Protein AF-A0A976JRU7-F1 (afdb_monomer_lite)

Secondary structure (DSSP, 8-state):
---------SEEEHHHHHHHHHHHH-TTS-HHHHHHHHHHHHHHHHHTTSS--EEETTEEEEEHHHHHHHHHHSTT-GGGGGSTT---------------TT----------SSHHHHHHHHHHHHHHHHHHHHHHHHHHHHHHHHHHHHHHHHHHHHHHHHHHHHHHT-PPP-

Radius of gyration: 30.86 Å; chains: 1; bounding box: 82×33×87 Å

pLDDT: mean 80.63, std 17.36, range [34.5, 95.69]

Structure (mmCIF, N/CA/C/O backbone):
data_AF-A0A976JRU7-F1
#
_entry.id   AF-A0A976JRU7-F1
#
loop_
_atom_site.group_PDB
_atom_site.id
_atom_site.type_symbol
_atom_site.label_atom_id
_atom_site.label_alt_id
_atom_site.label_comp_id
_atom_site.label_asym_id
_atom_site.label_entity_id
_atom_site.label_seq_id
_atom_site.pdbx_PDB_ins_code
_atom_site.Cartn_x
_atom_site.Cartn_y
_atom_site.Cartn_z
_atom_site.occupancy
_atom_site.B_iso_or_equiv
_atom_site.auth_seq_id
_atom_site.auth_comp_id
_atom_site.auth_asym_id
_atom_site.auth_atom_id
_atom_site.pdbx_PDB_model_num
ATOM 1 N N . MET A 1 1 ? -4.860 -18.442 12.731 1.00 57.19 1 MET A N 1
ATOM 2 C CA . MET A 1 1 ? -5.374 -17.667 13.875 1.00 57.19 1 MET A CA 1
ATOM 3 C C . MET A 1 1 ? -6.624 -16.993 13.378 1.00 57.19 1 MET A C 1
ATOM 5 O O . MET A 1 1 ? -6.500 -16.093 12.558 1.00 57.19 1 MET A O 1
ATOM 9 N N . ASP A 1 2 ? -7.783 -17.457 13.828 1.00 67.62 2 ASP A N 1
ATOM 10 C CA . ASP A 1 2 ? -9.047 -16.792 13.528 1.00 67.62 2 ASP A CA 1
ATOM 11 C C . ASP A 1 2 ? -9.174 -15.635 14.515 1.00 67.62 2 ASP A C 1
ATOM 13 O O . ASP A 1 2 ? -9.444 -15.820 15.701 1.00 67.62 2 ASP A O 1
ATOM 17 N N . MET A 1 3 ? -8.808 -14.448 14.047 1.00 82.94 3 MET A N 1
ATOM 18 C CA . MET A 1 3 ? -8.993 -13.203 14.773 1.00 82.94 3 MET A CA 1
ATOM 19 C C . MET A 1 3 ? -10.048 -12.414 14.012 1.00 82.94 3 MET A C 1
ATOM 21 O O . MET A 1 3 ? -9.894 -12.200 12.813 1.00 82.94 3 MET A O 1
ATOM 25 N N . ASP A 1 4 ? -11.090 -11.981 14.709 1.00 87.38 4 ASP A N 1
ATOM 26 C CA . ASP A 1 4 ? -12.129 -11.142 14.122 1.00 87.38 4 ASP A CA 1
ATOM 27 C C . ASP A 1 4 ? -11.814 -9.667 14.348 1.00 87.38 4 ASP A C 1
ATOM 29 O O . ASP A 1 4 ? -11.251 -9.275 15.377 1.00 87.38 4 ASP A O 1
ATOM 33 N N . TYR A 1 5 ? -12.186 -8.840 13.374 1.00 91.00 5 TYR A N 1
ATOM 34 C CA . TYR A 1 5 ? -12.098 -7.392 13.477 1.00 91.00 5 TYR A CA 1
ATOM 35 C C . TYR A 1 5 ? -13.126 -6.852 14.492 1.00 91.00 5 TYR A C 1
ATOM 37 O O . TYR A 1 5 ? -14.327 -6.947 14.245 1.00 91.00 5 TYR A O 1
ATOM 45 N N . PRO A 1 6 ? -12.700 -6.269 15.632 1.00 91.94 6 PRO A N 1
ATOM 46 C CA . PRO A 1 6 ? -13.607 -5.983 16.745 1.00 91.94 6 PRO A CA 1
ATOM 47 C C . PRO A 1 6 ? -14.217 -4.576 16.699 1.00 91.94 6 PRO A C 1
ATOM 49 O O . PRO A 1 6 ? -14.923 -4.191 17.630 1.00 91.94 6 PRO A O 1
ATOM 52 N N . PHE A 1 7 ? -13.899 -3.767 15.686 1.00 92.00 7 PHE A N 1
ATOM 53 C CA . PHE A 1 7 ? -14.292 -2.361 15.653 1.00 92.00 7 PHE A CA 1
ATOM 54 C C . PHE A 1 7 ? -15.469 -2.140 14.705 1.00 92.00 7 PHE A C 1
ATOM 56 O O . PHE A 1 7 ? -15.464 -2.602 13.571 1.00 92.00 7 PHE A O 1
ATOM 63 N N . THR A 1 8 ? -16.465 -1.386 15.157 1.00 89.00 8 THR A N 1
ATOM 64 C CA . THR A 1 8 ? -17.613 -0.971 14.333 1.00 89.00 8 THR A CA 1
ATOM 65 C C . THR A 1 8 ? -17.489 0.469 13.843 1.00 89.00 8 THR A C 1
ATOM 67 O O . THR A 1 8 ? -18.095 0.840 12.842 1.00 89.00 8 THR A O 1
ATOM 70 N N . ASP A 1 9 ? -16.702 1.286 14.546 1.00 89.06 9 ASP A N 1
ATOM 71 C CA . ASP A 1 9 ? -16.520 2.701 14.244 1.00 89.06 9 ASP A CA 1
ATOM 72 C C . ASP A 1 9 ? -15.538 2.917 13.086 1.00 89.06 9 ASP A C 1
ATOM 74 O O . ASP A 1 9 ? -14.471 2.305 13.013 1.00 89.06 9 ASP A O 1
ATOM 78 N N . GLU A 1 10 ? -15.836 3.903 12.239 1.00 90.50 10 GLU A N 1
ATOM 79 C CA . GLU A 1 10 ? -14.896 4.376 11.217 1.00 90.50 10 GLU A CA 1
ATOM 80 C C . GLU A 1 10 ? -13.645 5.018 11.842 1.00 90.50 10 GLU A C 1
ATOM 82 O O . GLU A 1 10 ? -12.545 4.925 11.308 1.00 90.50 10 GLU A O 1
ATOM 87 N N . ASN A 1 11 ? -13.796 5.675 12.993 1.00 92.69 11 ASN A N 1
ATOM 88 C CA . ASN A 1 11 ? -12.704 6.361 13.673 1.00 92.69 11 ASN A CA 1
ATOM 89 C C . ASN A 1 11 ? -12.432 5.682 15.010 1.00 92.69 11 ASN A C 1
ATOM 91 O O . ASN A 1 11 ? -13.170 5.887 15.972 1.00 92.69 11 ASN A O 1
ATOM 95 N N . ILE A 1 12 ? -11.356 4.908 15.073 1.00 94.12 12 ILE A N 1
ATOM 96 C CA . ILE A 1 12 ? -11.000 4.094 16.239 1.00 94.12 12 ILE A CA 1
ATOM 97 C C . ILE A 1 12 ? -9.915 4.771 17.070 1.00 94.12 12 ILE A C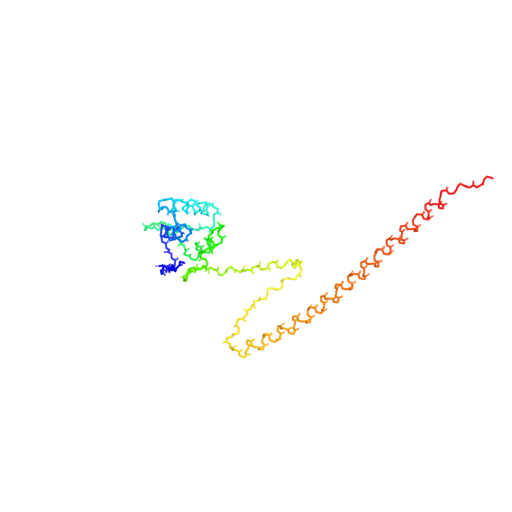 1
ATOM 99 O O . ILE A 1 12 ? -9.153 5.601 16.566 1.00 94.12 12 ILE A O 1
ATOM 103 N N . LEU A 1 13 ? -9.837 4.427 18.357 1.00 94.56 13 LEU A N 1
ATOM 104 C CA . LEU A 1 13 ? -8.743 4.887 19.206 1.00 94.56 13 LEU A CA 1
ATOM 105 C C . LEU A 1 13 ? -7.421 4.312 18.696 1.00 94.56 13 LEU A C 1
ATOM 107 O O . LEU A 1 13 ? -7.299 3.119 18.413 1.00 94.56 13 LEU A O 1
ATOM 111 N N . LEU A 1 14 ? -6.406 5.169 18.615 1.00 93.56 14 LEU A N 1
ATOM 112 C CA . LEU A 1 14 ? -5.080 4.778 18.156 1.00 93.56 14 LEU A CA 1
ATOM 113 C C . LEU A 1 14 ? -4.467 3.698 19.063 1.00 93.56 14 LEU A C 1
ATOM 115 O O . LEU A 1 14 ? -3.788 2.793 18.580 1.00 93.56 14 LEU A O 1
ATOM 119 N N . SER A 1 15 ? -4.729 3.760 20.371 1.00 93.75 15 SER A N 1
ATOM 120 C CA . SER A 1 15 ? -4.320 2.731 21.335 1.00 93.75 15 SER A CA 1
ATOM 121 C C . SER A 1 15 ? -4.857 1.350 20.974 1.00 93.75 15 SER A C 1
ATOM 123 O O . SER A 1 15 ? -4.125 0.361 21.062 1.00 93.75 15 SER A O 1
ATOM 125 N N . ASP A 1 16 ? -6.111 1.289 20.541 1.00 95.12 16 ASP A N 1
ATOM 126 C CA . ASP A 1 16 ? -6.819 0.039 20.291 1.00 95.12 16 ASP A CA 1
ATOM 127 C C . ASP A 1 16 ? -6.380 -0.545 18.955 1.00 95.12 16 ASP A C 1
ATOM 129 O O . ASP A 1 16 ? -6.076 -1.734 18.871 1.00 95.12 16 ASP A O 1
ATOM 133 N N . ALA A 1 17 ? -6.224 0.317 17.946 1.00 94.94 17 ALA A N 1
ATOM 134 C CA . ALA A 1 17 ? -5.638 -0.031 16.659 1.00 94.94 17 ALA A CA 1
ATOM 135 C C . ALA A 1 17 ? -4.230 -0.631 16.829 1.00 94.94 17 ALA A C 1
ATOM 137 O O . ALA A 1 17 ? -3.937 -1.702 16.300 1.00 94.94 17 ALA A O 1
ATOM 138 N N . ILE A 1 18 ? -3.368 0.010 17.631 1.00 95.69 18 ILE A N 1
ATOM 139 C CA . ILE A 1 18 ? -2.016 -0.488 17.933 1.00 95.69 18 ILE A CA 1
ATOM 140 C C . ILE A 1 18 ? -2.084 -1.840 18.646 1.00 95.69 18 ILE A C 1
ATOM 142 O O . ILE A 1 18 ? -1.354 -2.759 18.280 1.00 95.69 18 ILE A O 1
ATOM 146 N N . SER A 1 19 ? -2.941 -1.970 19.659 1.00 95.19 19 SER A N 1
ATOM 147 C CA . SER A 1 19 ? -3.046 -3.190 20.469 1.00 95.19 19 SER A CA 1
ATOM 148 C C . SER A 1 19 ? -3.582 -4.369 19.657 1.00 95.19 19 SER A C 1
ATOM 150 O O . SER A 1 19 ? -3.110 -5.498 19.796 1.00 95.19 19 SER A O 1
ATOM 152 N N . PHE A 1 20 ? -4.547 -4.117 18.774 1.00 95.56 20 PHE A N 1
ATOM 153 C CA . PHE A 1 20 ? -5.062 -5.104 17.835 1.00 95.56 20 PHE A CA 1
ATOM 154 C C . PHE A 1 20 ? -3.982 -5.543 16.837 1.00 95.56 20 PHE A C 1
ATOM 156 O O . PHE A 1 20 ? -3.662 -6.730 16.772 1.00 95.56 20 PHE A O 1
ATOM 163 N N . THR A 1 21 ? -3.332 -4.597 16.153 1.00 95.38 21 THR A N 1
ATOM 164 C CA . THR A 1 21 ? -2.248 -4.901 15.204 1.00 95.38 21 THR A CA 1
ATOM 165 C C . THR A 1 21 ? -1.087 -5.634 15.875 1.00 95.38 21 THR A C 1
ATOM 167 O O . THR A 1 21 ? -0.516 -6.554 15.298 1.00 95.38 21 THR A O 1
ATOM 170 N N . ALA A 1 22 ? -0.747 -5.282 17.116 1.00 95.56 22 ALA A N 1
ATOM 171 C CA . ALA A 1 22 ? 0.312 -5.948 17.863 1.00 95.56 22 ALA A CA 1
ATOM 172 C C . ALA A 1 22 ? -0.007 -7.421 18.145 1.00 95.56 22 ALA A C 1
ATOM 174 O O . ALA A 1 22 ? 0.876 -8.262 17.985 1.00 95.56 22 ALA A O 1
ATOM 175 N N . ARG A 1 23 ? -1.255 -7.738 18.517 1.00 94.25 23 ARG A N 1
ATOM 176 C CA . ARG A 1 23 ? -1.713 -9.123 18.721 1.00 94.25 23 ARG A CA 1
ATOM 177 C C . ARG A 1 23 ? -1.708 -9.929 17.424 1.00 94.25 23 ARG A C 1
ATOM 179 O O . ARG A 1 23 ? -1.314 -11.088 17.446 1.00 94.25 23 ARG A O 1
ATOM 186 N N . ALA A 1 24 ? -2.116 -9.310 16.319 1.00 93.81 24 ALA A N 1
ATOM 187 C CA . ALA A 1 24 ? -2.166 -9.954 15.009 1.00 93.81 24 ALA A CA 1
ATOM 188 C C . ALA A 1 24 ? -0.773 -10.250 14.425 1.00 93.81 24 ALA A C 1
ATOM 190 O O . ALA A 1 24 ? -0.541 -11.315 13.860 1.00 93.81 24 ALA A O 1
ATOM 191 N N . VAL A 1 25 ? 0.158 -9.299 14.537 1.00 94.44 25 VAL A N 1
ATOM 192 C CA . VAL A 1 25 ? 1.473 -9.383 13.880 1.00 94.44 25 VAL A CA 1
ATOM 193 C C . VAL A 1 25 ? 2.517 -10.085 14.752 1.00 94.44 25 VAL A C 1
ATOM 195 O O . VAL A 1 25 ? 3.396 -10.767 14.228 1.00 94.44 25 VAL A O 1
ATOM 198 N N . TYR A 1 26 ? 2.448 -9.920 16.074 1.00 94.31 26 TYR A N 1
ATOM 199 C CA . TYR A 1 26 ? 3.424 -10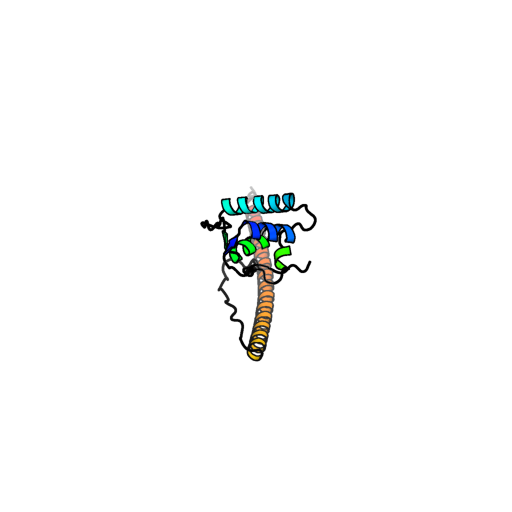.466 17.021 1.00 94.31 26 TYR A CA 1
ATOM 200 C C . TYR A 1 26 ? 2.723 -11.270 18.132 1.00 94.31 26 TYR A C 1
ATOM 202 O O . TYR A 1 26 ? 2.771 -10.870 19.301 1.00 94.31 26 TYR A O 1
ATOM 210 N N . PRO A 1 27 ? 2.056 -12.390 17.794 1.00 92.81 27 PRO A N 1
ATOM 211 C CA . PRO A 1 27 ? 1.294 -13.173 18.767 1.00 92.81 27 PRO A CA 1
ATOM 212 C C . PRO A 1 27 ? 2.162 -13.748 19.896 1.00 92.81 27 PRO A C 1
ATOM 214 O O . PRO A 1 27 ? 1.729 -13.758 21.044 1.00 92.81 27 PRO A O 1
ATOM 217 N N . GLU A 1 28 ? 3.399 -14.141 19.582 1.00 92.81 28 GLU A N 1
ATOM 218 C CA . GLU A 1 28 ? 4.341 -14.783 20.515 1.00 92.81 28 GLU A CA 1
ATOM 219 C C . GLU A 1 28 ? 5.096 -13.793 21.426 1.00 92.81 28 GLU A C 1
ATOM 221 O O . GLU A 1 28 ? 5.781 -14.189 22.370 1.00 92.81 28 GLU A O 1
ATOM 226 N N . GLU A 1 29 ? 5.029 -12.485 21.150 1.00 91.25 29 GLU A N 1
ATOM 227 C CA . GLU A 1 29 ? 5.742 -11.474 21.937 1.00 91.25 29 GLU A CA 1
ATOM 228 C C . GLU A 1 29 ? 4.920 -11.000 23.148 1.00 91.25 29 GLU A C 1
ATOM 230 O O . GLU A 1 29 ? 3.701 -10.841 23.082 1.00 91.25 29 GLU A O 1
ATOM 235 N N . LYS A 1 30 ? 5.613 -10.662 24.247 1.00 89.62 30 LYS A N 1
ATOM 236 C CA . LYS A 1 30 ? 4.995 -10.029 25.425 1.00 89.62 30 LYS A CA 1
ATOM 237 C C . LYS A 1 30 ? 4.308 -8.713 25.051 1.00 89.62 30 LYS A C 1
ATOM 239 O O . LYS A 1 30 ? 4.890 -7.884 24.348 1.00 89.62 30 LYS A O 1
ATOM 244 N N . ASP A 1 31 ? 3.136 -8.474 25.636 1.00 86.31 31 ASP A N 1
ATOM 245 C CA . ASP A 1 31 ? 2.241 -7.340 25.367 1.00 86.31 31 ASP A CA 1
ATOM 246 C C . ASP A 1 31 ? 2.927 -5.977 25.293 1.00 86.31 31 ASP A C 1
ATOM 248 O O . ASP A 1 31 ? 2.736 -5.232 24.327 1.00 86.31 31 ASP A O 1
ATOM 252 N N . ALA A 1 32 ? 3.773 -5.657 26.272 1.00 88.75 32 ALA A N 1
ATOM 253 C CA . ALA A 1 32 ? 4.483 -4.383 26.304 1.00 88.75 32 ALA A CA 1
ATOM 254 C C . ALA A 1 32 ? 5.456 -4.221 25.119 1.00 88.75 32 ALA A C 1
ATOM 256 O O . ALA A 1 32 ? 5.529 -3.147 24.518 1.00 88.75 32 ALA A O 1
ATOM 257 N N . SER A 1 33 ? 6.173 -5.287 24.750 1.00 90.56 33 SER A N 1
ATOM 258 C CA . SER A 1 33 ? 7.165 -5.273 23.669 1.00 90.56 33 SER A CA 1
ATOM 259 C C . SER A 1 33 ? 6.507 -5.141 22.298 1.00 90.56 33 SER A C 1
ATOM 261 O O . SER A 1 33 ? 6.880 -4.247 21.529 1.00 90.56 33 SER A O 1
ATOM 263 N N . ARG A 1 34 ? 5.476 -5.955 22.021 1.00 92.56 34 ARG A N 1
ATOM 264 C CA . ARG A 1 34 ? 4.745 -5.907 20.744 1.00 92.56 34 ARG A CA 1
ATOM 265 C C . ARG A 1 34 ? 4.080 -4.553 20.521 1.00 92.56 34 ARG A C 1
ATOM 267 O O . ARG A 1 34 ? 4.229 -3.948 19.459 1.00 92.56 34 ARG A O 1
ATOM 274 N N . THR A 1 35 ? 3.433 -4.020 21.557 1.00 94.25 35 THR A N 1
ATOM 275 C CA . THR A 1 35 ? 2.746 -2.722 21.500 1.00 94.25 35 THR A CA 1
ATOM 276 C C . THR A 1 35 ? 3.744 -1.593 21.260 1.00 94.25 35 THR A C 1
ATOM 278 O O . THR A 1 35 ? 3.499 -0.723 20.426 1.00 94.25 35 THR A O 1
ATOM 281 N N . LYS A 1 36 ? 4.908 -1.623 21.927 1.00 94.56 36 LYS A N 1
ATOM 282 C CA . LYS A 1 36 ? 5.970 -0.625 21.733 1.00 94.56 36 LYS A CA 1
ATOM 283 C C . LYS A 1 36 ? 6.514 -0.635 20.302 1.00 94.56 36 LYS A C 1
ATOM 285 O O . LYS A 1 36 ? 6.717 0.432 19.728 1.00 94.56 36 LYS A O 1
ATOM 290 N N . ARG A 1 37 ? 6.719 -1.815 19.706 1.00 93.31 37 ARG A N 1
ATOM 291 C CA . ARG A 1 37 ? 7.214 -1.944 18.325 1.00 93.31 37 ARG A CA 1
ATOM 292 C C . ARG A 1 37 ? 6.210 -1.418 17.302 1.00 93.31 37 ARG A C 1
ATOM 294 O O . ARG A 1 37 ? 6.596 -0.670 16.404 1.00 93.31 37 ARG A O 1
ATOM 301 N N . VAL A 1 38 ? 4.938 -1.789 17.444 1.00 95.50 38 VAL A N 1
ATOM 302 C CA . VAL A 1 38 ? 3.867 -1.277 16.577 1.00 95.50 38 VAL A CA 1
ATOM 303 C C . VAL A 1 38 ? 3.745 0.235 16.736 1.00 95.50 38 VAL A C 1
ATOM 305 O O . VAL A 1 38 ? 3.769 0.942 15.733 1.00 95.50 38 VAL A O 1
ATOM 308 N N . ARG A 1 39 ? 3.727 0.745 17.975 1.00 95.38 39 ARG A N 1
ATOM 309 C CA . ARG A 1 39 ? 3.672 2.186 18.255 1.00 95.38 39 ARG A CA 1
ATOM 310 C C . ARG A 1 39 ? 4.808 2.949 17.577 1.00 95.38 39 ARG A C 1
ATOM 312 O O . ARG A 1 39 ? 4.527 3.908 16.877 1.00 95.38 39 ARG A O 1
ATOM 319 N N . ALA A 1 40 ? 6.052 2.482 17.687 1.00 94.38 40 ALA A N 1
ATOM 320 C CA . ALA A 1 40 ? 7.196 3.138 17.050 1.00 94.38 40 ALA A CA 1
ATOM 321 C C . ALA A 1 40 ? 7.057 3.232 15.518 1.00 94.38 40 ALA A C 1
ATOM 323 O O . ALA A 1 40 ? 7.383 4.260 14.925 1.00 94.38 40 ALA A O 1
ATOM 324 N N . ARG A 1 41 ? 6.539 2.183 14.862 1.00 95.19 41 ARG A N 1
ATOM 325 C CA . ARG A 1 41 ? 6.275 2.213 13.412 1.00 95.19 41 ARG A CA 1
ATOM 326 C C . ARG A 1 41 ? 5.131 3.150 13.049 1.00 95.19 41 ARG A C 1
ATOM 328 O O . ARG A 1 41 ? 5.215 3.839 12.038 1.00 95.19 41 ARG A O 1
ATOM 335 N N . VAL A 1 42 ? 4.083 3.182 13.865 1.00 94.19 42 VAL A N 1
ATOM 336 C CA . VAL A 1 42 ? 2.952 4.090 13.665 1.00 94.19 42 VAL A CA 1
ATOM 337 C C . VAL A 1 42 ? 3.382 5.543 13.857 1.00 94.19 42 VAL A C 1
ATOM 339 O O . VAL A 1 42 ? 3.052 6.380 13.026 1.00 94.19 42 VAL A O 1
ATOM 342 N N . ASP A 1 43 ? 4.172 5.846 14.887 1.00 92.69 43 ASP A N 1
ATOM 343 C CA . ASP A 1 43 ? 4.740 7.179 15.106 1.00 92.69 43 ASP A CA 1
ATOM 344 C C . ASP A 1 43 ? 5.580 7.620 13.901 1.00 92.69 43 ASP A C 1
ATOM 346 O O . ASP A 1 43 ? 5.404 8.731 13.404 1.00 92.69 43 ASP A O 1
ATOM 350 N N . TYR A 1 44 ? 6.422 6.728 13.369 1.00 93.00 44 TYR A N 1
ATOM 351 C CA . TYR A 1 44 ? 7.186 6.992 12.150 1.00 93.00 44 TYR A CA 1
ATOM 352 C C . TYR A 1 44 ? 6.284 7.238 10.929 1.00 93.00 44 TYR A C 1
ATOM 354 O O . TYR A 1 44 ? 6.507 8.166 10.160 1.00 93.00 44 TYR A O 1
ATOM 362 N N . ALA A 1 45 ? 5.224 6.456 10.741 1.00 90.75 45 ALA A N 1
ATOM 363 C CA . ALA A 1 45 ? 4.302 6.672 9.629 1.00 90.75 45 ALA A CA 1
ATOM 364 C C . ALA A 1 45 ? 3.499 7.973 9.750 1.00 90.75 45 ALA A C 1
ATOM 366 O O . ALA A 1 45 ? 3.202 8.603 8.736 1.00 90.75 45 ALA A O 1
ATOM 367 N N . VAL A 1 46 ? 3.193 8.402 10.975 1.00 89.62 46 VAL A N 1
ATOM 368 C CA . VAL A 1 46 ? 2.563 9.698 11.245 1.00 89.62 46 VAL A CA 1
ATOM 369 C C . VAL A 1 46 ? 3.510 10.841 10.883 1.00 89.62 46 VAL A C 1
ATOM 371 O O . VAL A 1 46 ? 3.078 11.790 10.234 1.00 89.62 46 VAL A O 1
ATOM 374 N N . THR A 1 47 ? 4.799 10.760 11.235 1.00 89.56 47 THR A N 1
ATOM 375 C CA . THR A 1 47 ? 5.767 11.811 10.865 1.00 89.56 47 THR A CA 1
ATOM 376 C C . THR A 1 47 ? 6.020 11.881 9.360 1.00 89.56 47 THR A C 1
ATOM 378 O O . THR A 1 47 ? 6.280 12.962 8.844 1.00 89.56 47 THR A O 1
ATOM 381 N N . GLN A 1 48 ? 5.894 10.760 8.645 1.00 87.88 48 GLN A N 1
ATOM 382 C CA . GLN A 1 48 ? 5.961 10.707 7.178 1.00 87.88 48 GLN A CA 1
ATOM 383 C C . GLN A 1 48 ? 4.660 11.149 6.479 1.00 87.88 48 GLN A C 1
ATOM 385 O O . GLN A 1 48 ? 4.625 11.211 5.254 1.00 87.88 48 GLN A O 1
ATOM 390 N N . GLY A 1 49 ? 3.584 11.433 7.221 1.00 86.94 49 GLY A N 1
ATOM 391 C CA . GLY A 1 49 ? 2.295 11.837 6.650 1.00 86.94 49 GLY A CA 1
ATOM 392 C C . GLY A 1 49 ? 1.461 10.696 6.052 1.00 86.94 49 GLY A C 1
ATOM 393 O O . GLY A 1 49 ? 0.452 10.964 5.408 1.00 86.94 49 GLY A O 1
ATOM 394 N N . ASN A 1 50 ? 1.836 9.433 6.285 1.00 85.25 50 ASN A N 1
ATOM 395 C CA . ASN A 1 50 ? 1.102 8.262 5.785 1.00 85.25 50 ASN A CA 1
ATOM 396 C C . ASN A 1 50 ? -0.164 7.955 6.597 1.00 85.25 50 ASN A C 1
ATOM 398 O O . ASN A 1 50 ? -1.082 7.317 6.093 1.00 85.25 50 ASN A O 1
ATOM 402 N N . ILE A 1 51 ? -0.200 8.375 7.864 1.00 88.56 51 ILE A N 1
ATOM 403 C CA . ILE A 1 51 ? -1.350 8.202 8.755 1.00 88.56 51 ILE A CA 1
ATOM 404 C C . ILE A 1 51 ? -1.694 9.554 9.351 1.00 88.56 51 ILE A C 1
ATOM 406 O O . ILE A 1 51 ? -0.851 10.207 9.975 1.00 88.56 51 ILE A O 1
ATOM 410 N N . ARG A 1 52 ? -2.958 9.949 9.230 1.00 87.19 52 ARG A N 1
ATOM 411 C CA . ARG A 1 52 ? -3.460 11.166 9.852 1.00 87.19 52 ARG A CA 1
ATOM 412 C C . ARG A 1 52 ? -4.004 10.869 11.247 1.00 87.19 52 ARG A C 1
ATOM 414 O O . ARG A 1 52 ? -4.913 10.060 11.414 1.00 87.19 52 ARG A O 1
ATOM 421 N N . ARG A 1 53 ? -3.482 11.572 12.256 1.00 86.94 53 ARG A N 1
ATOM 422 C CA . ARG A 1 53 ? -4.090 11.582 13.594 1.00 86.94 53 ARG A CA 1
ATOM 423 C C . ARG A 1 53 ? -5.271 12.536 13.628 1.00 86.94 53 ARG A C 1
ATOM 425 O O . ARG A 1 53 ? -5.161 13.696 13.233 1.00 86.94 53 ARG A O 1
ATOM 432 N N . LEU A 1 54 ? -6.381 12.047 14.156 1.00 80.75 54 LEU A N 1
ATOM 433 C CA . LEU A 1 54 ? -7.570 12.818 14.471 1.00 80.75 54 LEU A CA 1
ATOM 434 C C . LEU A 1 54 ? -7.555 13.076 15.977 1.00 80.75 54 LEU A C 1
ATOM 436 O O . LEU A 1 54 ? -7.935 12.213 16.767 1.00 80.75 54 LEU A O 1
ATOM 440 N N . ARG A 1 55 ? -7.075 14.255 16.385 1.00 79.38 55 ARG A N 1
ATOM 441 C CA . ARG A 1 55 ? -7.148 14.672 17.790 1.00 79.38 55 ARG A CA 1
ATOM 442 C C . ARG A 1 55 ? -8.598 14.981 18.147 1.00 79.38 55 ARG A C 1
ATOM 444 O O . ARG A 1 55 ? -9.217 15.829 17.509 1.00 79.38 55 ARG A O 1
ATOM 451 N N . ARG A 1 56 ? -9.123 14.290 19.157 1.00 72.81 56 ARG A N 1
ATOM 452 C CA . ARG A 1 56 ? -10.412 14.585 19.791 1.00 72.81 56 ARG A CA 1
ATOM 453 C C . ARG A 1 56 ? -10.235 14.651 21.302 1.00 72.81 56 ARG A C 1
ATOM 455 O O . ARG A 1 56 ? -9.249 14.147 21.834 1.00 72.81 56 ARG A O 1
ATOM 462 N N . ASP A 1 57 ? -11.230 15.209 21.981 1.00 69.25 57 ASP A N 1
ATOM 463 C CA . ASP A 1 57 ? -11.241 15.364 23.442 1.00 69.25 57 ASP A CA 1
ATOM 464 C C . ASP A 1 57 ? -11.093 14.021 24.183 1.00 69.25 57 ASP A C 1
ATOM 466 O O . ASP A 1 57 ? -10.551 13.963 25.280 1.00 69.25 57 ASP A O 1
ATOM 470 N N . SER A 1 58 ? -11.507 12.919 23.549 1.00 71.25 58 SER A N 1
ATOM 471 C CA . SER A 1 58 ? -11.418 11.549 24.067 1.00 71.25 58 SER A CA 1
ATOM 472 C C . SER A 1 58 ? -10.105 10.815 23.735 1.00 71.25 58 SER A C 1
ATOM 474 O O . SER A 1 58 ? -10.010 9.614 23.980 1.00 71.25 58 SER A O 1
ATOM 476 N N . GLY A 1 59 ? -9.118 11.485 23.127 1.00 82.38 59 GLY A N 1
ATOM 477 C CA . GLY A 1 59 ? -7.816 10.912 22.75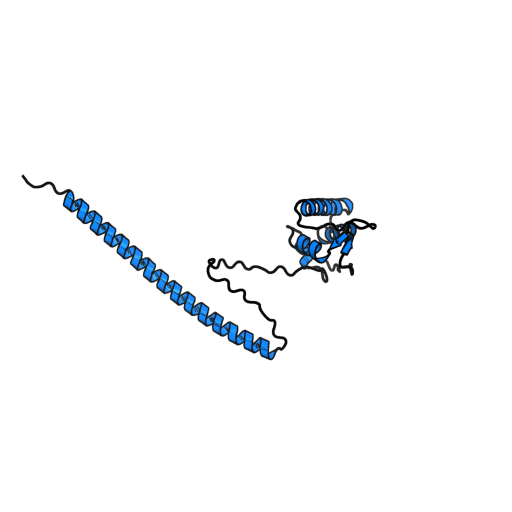9 1.00 82.38 59 GLY A CA 1
ATOM 478 C C . GLY A 1 59 ? -7.518 10.883 21.253 1.00 82.38 59 GLY A C 1
ATOM 479 O O . GLY A 1 59 ? -8.340 11.263 20.415 1.00 82.38 59 GLY A O 1
ATOM 480 N N . ASP A 1 60 ? -6.306 10.427 20.912 1.00 89.25 60 ASP A N 1
ATOM 481 C CA . ASP A 1 60 ? -5.848 10.277 19.525 1.00 89.25 60 ASP A CA 1
ATOM 482 C C . ASP A 1 60 ? -6.655 9.171 18.822 1.00 89.25 60 ASP A C 1
ATOM 484 O O . ASP A 1 60 ? -6.581 7.993 19.187 1.00 89.25 60 ASP A O 1
ATOM 488 N N . ARG A 1 61 ? -7.409 9.548 17.786 1.00 93.44 61 ARG A N 1
ATOM 489 C CA . ARG A 1 61 ? -8.130 8.627 16.900 1.00 93.44 61 ARG A CA 1
ATOM 490 C C . ARG A 1 61 ? -7.475 8.549 15.525 1.00 93.44 61 ARG A C 1
ATOM 492 O O . ARG A 1 61 ? -6.741 9.449 15.115 1.00 93.44 61 ARG A O 1
ATOM 499 N N . VAL A 1 62 ? -7.759 7.473 14.804 1.00 93.06 62 VAL A N 1
ATOM 500 C CA . VAL A 1 62 ? -7.361 7.275 13.405 1.00 93.06 62 VAL A CA 1
ATOM 501 C C . VAL A 1 62 ? -8.539 6.736 12.608 1.00 93.06 62 VAL A C 1
ATOM 503 O O . VAL A 1 62 ? -9.362 5.993 13.147 1.00 93.06 62 VAL A O 1
ATOM 506 N N . ASN A 1 63 ? -8.617 7.104 11.330 1.00 93.62 63 ASN A N 1
ATOM 507 C CA . ASN A 1 63 ? -9.542 6.460 10.407 1.00 93.62 63 ASN A CA 1
ATOM 508 C C . ASN A 1 63 ? -9.107 4.997 10.231 1.00 93.62 63 ASN A C 1
ATOM 510 O O . ASN A 1 63 ? -7.947 4.725 9.905 1.00 93.62 63 ASN A O 1
ATOM 514 N N . SER A 1 64 ? -10.012 4.060 10.501 1.00 93.12 64 SER A N 1
ATOM 515 C CA . SER A 1 64 ? -9.708 2.633 10.516 1.00 93.12 64 SER A CA 1
ATOM 516 C C . SER A 1 64 ? -9.289 2.136 9.136 1.00 93.12 64 SER A C 1
ATOM 518 O O . SER A 1 64 ? -8.275 1.448 9.029 1.00 93.12 64 SER A O 1
ATOM 520 N N . LEU A 1 65 ? -9.989 2.552 8.079 1.00 91.69 65 LEU A N 1
ATOM 521 C CA . LEU A 1 65 ? -9.664 2.193 6.701 1.00 91.69 65 LEU A CA 1
ATOM 522 C C . LEU A 1 65 ? -8.261 2.670 6.310 1.00 91.69 65 LEU A C 1
ATOM 524 O O . LEU A 1 65 ? -7.470 1.882 5.793 1.00 91.69 65 LEU A O 1
ATOM 528 N N . GLU A 1 66 ? -7.924 3.937 6.558 1.00 91.12 66 GLU A N 1
ATOM 529 C CA . GLU A 1 66 ? -6.588 4.472 6.252 1.00 91.12 66 GLU A CA 1
ATOM 530 C C . GLU A 1 66 ? -5.496 3.747 7.043 1.00 91.12 66 GLU A C 1
ATOM 532 O O . GLU A 1 66 ? -4.492 3.313 6.470 1.00 91.12 66 GLU A O 1
ATOM 537 N N . PHE A 1 67 ? -5.714 3.560 8.347 1.00 94.69 67 PHE A N 1
ATOM 538 C CA . PHE A 1 67 ? -4.759 2.899 9.226 1.00 94.69 67 PHE A CA 1
ATOM 539 C C . PHE A 1 67 ? -4.489 1.457 8.792 1.00 94.69 67 PHE A C 1
ATOM 541 O O . PHE A 1 67 ? -3.330 1.082 8.629 1.00 94.69 67 PHE A O 1
ATOM 548 N N . PHE A 1 68 ? -5.530 0.646 8.582 1.00 94.50 68 PHE A N 1
ATOM 549 C CA . PHE A 1 68 ? -5.359 -0.765 8.237 1.00 94.50 68 PHE A CA 1
ATOM 550 C C . PHE A 1 68 ? -4.890 -0.975 6.798 1.00 94.50 68 PHE A C 1
ATOM 552 O O . PHE A 1 68 ? -4.131 -1.910 6.552 1.00 94.50 68 PHE A O 1
ATOM 559 N N . THR A 1 69 ? -5.224 -0.068 5.876 1.00 91.62 69 THR A N 1
ATOM 560 C CA . THR A 1 69 ? -4.641 -0.064 4.524 1.00 91.62 69 THR A CA 1
ATOM 561 C C . THR A 1 69 ? -3.129 0.148 4.578 1.00 91.62 69 THR A C 1
ATOM 563 O O . THR A 1 69 ? -2.369 -0.627 3.997 1.00 91.62 69 THR A O 1
ATOM 566 N N . TRP A 1 70 ? -2.667 1.157 5.321 1.00 93.38 70 TRP A N 1
ATOM 567 C CA . TRP A 1 70 ? -1.234 1.385 5.517 1.00 93.38 70 TRP A CA 1
ATOM 568 C C . TRP A 1 70 ? -0.565 0.232 6.285 1.00 93.38 70 TRP A C 1
ATOM 570 O O . TRP A 1 70 ? 0.535 -0.210 5.933 1.00 93.38 70 TRP A O 1
ATOM 580 N N . ALA A 1 71 ? -1.222 -0.278 7.329 1.00 93.81 71 ALA A N 1
ATOM 581 C CA . ALA A 1 71 ? -0.671 -1.328 8.173 1.00 93.81 71 ALA A CA 1
ATOM 582 C C . ALA A 1 71 ? -0.484 -2.627 7.379 1.00 93.81 71 ALA A C 1
ATOM 584 O O . ALA A 1 71 ? 0.593 -3.214 7.434 1.00 93.81 71 ALA A O 1
ATOM 585 N N . ALA A 1 72 ? -1.474 -3.042 6.586 1.00 91.81 72 ALA A N 1
ATOM 586 C CA . ALA A 1 72 ? -1.387 -4.243 5.756 1.00 91.81 72 ALA A CA 1
ATOM 587 C C . ALA A 1 72 ? -0.341 -4.111 4.631 1.00 91.81 72 ALA A C 1
ATOM 589 O O . ALA A 1 72 ? 0.308 -5.093 4.268 1.00 91.81 72 ALA A O 1
ATOM 590 N N . ALA A 1 73 ? -0.120 -2.896 4.113 1.00 88.81 73 ALA A N 1
ATOM 591 C CA . ALA A 1 73 ? 0.937 -2.602 3.140 1.00 88.81 73 ALA A CA 1
ATOM 592 C C . ALA A 1 73 ? 2.350 -2.538 3.758 1.00 88.81 73 ALA A C 1
ATOM 594 O O . ALA A 1 73 ? 3.352 -2.559 3.040 1.00 88.81 73 ALA A O 1
ATOM 595 N N . SER A 1 74 ? 2.462 -2.460 5.086 1.00 90.75 74 SER A N 1
ATOM 596 C CA . SER A 1 74 ? 3.750 -2.338 5.766 1.00 90.75 74 SER A CA 1
ATOM 597 C C . SER A 1 74 ? 4.536 -3.653 5.755 1.00 90.75 74 SER A C 1
ATOM 599 O O . SER A 1 74 ? 4.004 -4.745 5.963 1.00 90.75 74 SER A O 1
ATOM 601 N N . ARG A 1 75 ? 5.860 -3.558 5.565 1.00 89.50 75 ARG A N 1
ATOM 602 C CA . ARG A 1 75 ? 6.739 -4.735 5.488 1.00 89.50 75 ARG A CA 1
ATOM 603 C C . ARG A 1 75 ? 6.633 -5.606 6.748 1.00 89.50 75 ARG A C 1
ATOM 605 O O . ARG A 1 75 ? 6.943 -5.171 7.864 1.00 89.50 75 ARG A O 1
ATOM 612 N N . GLY A 1 76 ? 6.271 -6.870 6.525 1.00 89.38 76 GLY A N 1
ATOM 613 C CA . GLY A 1 76 ? 6.129 -7.896 7.559 1.00 89.38 76 GLY A CA 1
ATOM 614 C C . GLY A 1 76 ? 4.780 -7.897 8.282 1.00 89.38 76 GLY A C 1
ATOM 615 O O . GLY A 1 76 ? 4.649 -8.629 9.253 1.00 89.38 76 GLY A O 1
ATOM 616 N N . TRP A 1 77 ? 3.809 -7.080 7.856 1.00 94.31 77 TRP A N 1
ATOM 617 C CA . TRP A 1 77 ? 2.461 -6.989 8.446 1.00 94.31 77 TRP A CA 1
ATOM 618 C C . TRP A 1 77 ? 1.365 -7.492 7.487 1.00 94.31 77 TRP A C 1
ATOM 620 O O . TRP A 1 77 ? 0.179 -7.245 7.688 1.00 94.31 77 TRP A O 1
ATOM 630 N N . SER A 1 78 ? 1.748 -8.240 6.450 1.00 88.62 78 SER A N 1
ATOM 631 C CA . SER A 1 78 ? 0.827 -8.780 5.442 1.00 88.62 78 SER A CA 1
ATOM 632 C C . SER A 1 78 ? -0.167 -9.807 5.996 1.00 88.62 78 SER A C 1
ATOM 634 O O . SER A 1 78 ? -1.178 -10.072 5.355 1.00 88.62 78 SER A O 1
ATOM 636 N N . CYS A 1 79 ? 0.065 -10.360 7.192 1.00 89.00 79 CYS A N 1
ATOM 637 C CA . CYS A 1 79 ? -0.905 -11.231 7.861 1.00 89.00 79 CYS A CA 1
ATOM 638 C C . CYS A 1 79 ? -2.243 -10.527 8.141 1.00 89.00 79 CYS A C 1
ATOM 640 O O . CYS A 1 79 ? -3.264 -11.199 8.237 1.00 89.00 79 CYS A O 1
ATOM 642 N N . LEU A 1 80 ? -2.270 -9.189 8.193 1.00 90.06 80 LEU A N 1
ATOM 643 C CA . LEU A 1 80 ? -3.504 -8.419 8.363 1.00 90.06 80 LEU A CA 1
ATOM 644 C C . LEU A 1 80 ? -4.502 -8.626 7.209 1.00 90.06 80 LEU A C 1
ATOM 646 O O . LEU A 1 80 ? -5.698 -8.503 7.437 1.00 90.06 80 LEU A O 1
ATOM 650 N N . TYR A 1 81 ? -4.048 -9.010 6.006 1.00 88.69 81 TYR A N 1
ATOM 651 C CA . TYR A 1 81 ? -4.943 -9.362 4.891 1.00 88.69 81 TYR A CA 1
ATOM 652 C C . TYR A 1 81 ? -5.752 -10.643 5.133 1.00 88.69 81 TYR A C 1
ATOM 654 O O . TYR A 1 81 ? -6.732 -10.882 4.436 1.00 88.69 81 TYR A O 1
ATOM 662 N N . GLN A 1 82 ? -5.330 -11.485 6.078 1.00 88.56 82 GLN A N 1
ATOM 663 C CA . GLN A 1 82 ? -5.983 -12.762 6.375 1.00 88.56 82 GLN A CA 1
ATOM 664 C C . GLN A 1 82 ? -7.073 -12.627 7.445 1.00 88.56 82 GLN A C 1
ATOM 666 O O . GLN A 1 82 ? -7.790 -13.588 7.699 1.00 88.56 82 GLN A O 1
ATOM 671 N N . ILE A 1 83 ? -7.190 -11.462 8.088 1.00 88.19 83 ILE A N 1
ATOM 672 C CA . ILE A 1 83 ? -8.157 -11.227 9.161 1.00 88.19 83 ILE A CA 1
ATOM 673 C C . ILE A 1 83 ? -9.484 -10.787 8.546 1.00 88.19 83 ILE A C 1
ATOM 675 O O . ILE A 1 83 ? -9.571 -9.768 7.854 1.00 88.19 83 ILE A O 1
ATOM 679 N N . THR A 1 84 ? -10.531 -11.547 8.840 1.00 86.44 84 THR A N 1
ATOM 680 C CA . THR A 1 84 ? -11.883 -11.285 8.354 1.00 86.44 84 THR A CA 1
ATOM 681 C C . THR A 1 84 ? -12.417 -9.960 8.902 1.00 86.44 84 THR A C 1
ATOM 683 O O . THR A 1 84 ? -12.325 -9.667 10.095 1.00 86.44 84 THR A O 1
ATOM 686 N N . GLY A 1 85 ? -13.001 -9.146 8.019 1.00 85.94 85 GLY A N 1
ATOM 687 C CA . GLY A 1 85 ? -13.701 -7.916 8.395 1.00 85.94 85 GLY A CA 1
ATOM 688 C C . GLY A 1 85 ? -12.821 -6.681 8.600 1.00 85.94 85 GLY A C 1
ATOM 689 O O . GLY A 1 85 ? -13.372 -5.614 8.859 1.00 85.94 85 GLY A O 1
ATOM 690 N N . ILE A 1 86 ? -11.489 -6.765 8.452 1.00 87.88 86 ILE A N 1
ATOM 691 C CA . ILE A 1 86 ? -10.654 -5.555 8.503 1.00 87.88 86 ILE A CA 1
ATOM 692 C C . ILE A 1 86 ? -10.975 -4.650 7.299 1.00 87.88 86 ILE A C 1
ATOM 694 O O . ILE A 1 86 ? -10.896 -5.108 6.155 1.00 87.88 86 ILE A O 1
ATOM 698 N N . PRO A 1 87 ? -11.257 -3.350 7.515 1.00 89.56 87 PRO A N 1
ATOM 699 C CA . PRO A 1 87 ? -11.411 -2.390 6.436 1.00 89.56 87 PRO A CA 1
ATOM 700 C C . PRO A 1 87 ? -10.042 -2.116 5.812 1.00 89.56 87 PRO A C 1
ATOM 702 O O . PRO A 1 87 ? -9.232 -1.354 6.337 1.00 89.56 87 PRO A O 1
ATOM 705 N N . ILE A 1 88 ? -9.777 -2.745 4.675 1.00 86.81 88 ILE A N 1
ATOM 706 C CA . ILE A 1 88 ? -8.568 -2.528 3.883 1.00 86.81 88 ILE A CA 1
ATOM 707 C C . ILE A 1 88 ? -9.027 -2.045 2.516 1.00 86.81 88 ILE A C 1
ATOM 709 O O . ILE A 1 88 ? -9.867 -2.687 1.883 1.00 86.81 88 ILE A O 1
ATOM 713 N N . ARG A 1 89 ? -8.492 -0.915 2.035 1.00 82.00 89 ARG A N 1
ATOM 714 C CA . ARG A 1 89 ? -8.692 -0.566 0.628 1.00 82.00 89 ARG A CA 1
ATOM 715 C C . ARG A 1 89 ? -8.057 -1.689 -0.178 1.00 82.00 89 ARG A C 1
ATOM 717 O O . ARG A 1 89 ? -6.876 -1.957 0.060 1.00 82.00 89 ARG A O 1
ATOM 724 N N . PRO A 1 90 ? -8.793 -2.344 -1.095 1.00 61.34 90 PRO A N 1
ATOM 725 C CA . PRO A 1 90 ? -8.184 -3.334 -1.960 1.00 61.34 90 PRO A CA 1
ATOM 726 C C . PRO A 1 90 ? -6.982 -2.652 -2.591 1.00 61.34 90 PRO A C 1
ATOM 728 O O . PRO A 1 90 ? -7.116 -1.578 -3.188 1.00 61.34 90 PRO A O 1
ATOM 731 N N . ALA A 1 91 ? -5.794 -3.216 -2.365 1.00 52.16 91 ALA A N 1
ATOM 732 C CA . ALA A 1 91 ? -4.635 -2.783 -3.105 1.00 52.16 91 ALA A CA 1
ATOM 733 C C . ALA A 1 91 ? -5.053 -2.942 -4.563 1.00 52.16 91 ALA A C 1
ATOM 735 O O . ALA A 1 91 ? -5.320 -4.059 -5.010 1.00 52.16 91 ALA A O 1
ATOM 736 N N . ILE A 1 92 ? -5.200 -1.825 -5.279 1.00 44.00 92 ILE A N 1
ATOM 737 C CA . ILE A 1 92 ? -5.196 -1.873 -6.729 1.00 44.00 92 ILE A CA 1
ATOM 738 C C . ILE A 1 92 ? -3.821 -2.451 -7.001 1.00 44.00 92 ILE A C 1
ATOM 740 O O . ILE A 1 92 ? -2.807 -1.766 -6.847 1.00 44.00 92 ILE A O 1
ATOM 744 N N . ALA A 1 93 ? -3.779 -3.760 -7.240 1.00 37.91 93 ALA A N 1
ATOM 745 C CA . ALA A 1 93 ? -2.602 -4.421 -7.727 1.00 37.91 93 ALA A CA 1
ATOM 746 C C . ALA A 1 93 ? -2.395 -3.788 -9.093 1.00 37.91 93 ALA A C 1
ATOM 748 O O . ALA A 1 93 ? -2.952 -4.225 -10.097 1.00 37.91 93 ALA A O 1
ATOM 749 N N . ASN A 1 94 ? -1.647 -2.689 -9.104 1.00 37.16 94 ASN A N 1
ATOM 750 C CA . ASN A 1 94 ? -0.986 -2.210 -10.286 1.00 37.16 94 ASN A CA 1
ATOM 751 C C . ASN A 1 94 ? -0.023 -3.339 -10.615 1.00 37.16 94 ASN A C 1
ATOM 753 O O . ASN A 1 94 ? 1.120 -3.358 -10.160 1.00 37.16 94 ASN A O 1
ATOM 757 N N . VAL A 1 95 ? -0.523 -4.341 -11.337 1.00 35.19 95 VAL A N 1
ATOM 758 C CA . VAL A 1 95 ? 0.323 -5.229 -12.101 1.00 35.19 95 VAL A CA 1
ATOM 759 C C . VAL A 1 95 ? 0.951 -4.285 -13.109 1.00 35.19 95 VAL A C 1
ATOM 761 O O . VAL A 1 95 ? 0.383 -4.001 -14.160 1.00 35.19 95 VAL A O 1
ATOM 764 N N . SER A 1 96 ? 2.090 -3.704 -12.738 1.00 34.50 96 SER A N 1
ATOM 765 C CA . SER A 1 96 ? 2.978 -3.048 -13.673 1.00 34.50 96 SER A CA 1
ATOM 766 C C . SER A 1 96 ? 3.542 -4.166 -14.538 1.00 34.50 96 SER A C 1
ATOM 768 O O . SER A 1 96 ? 4.685 -4.591 -14.380 1.00 34.50 96 SER A O 1
ATOM 770 N N . VAL A 1 97 ? 2.714 -4.688 -15.443 1.00 36.62 97 VAL A N 1
ATOM 771 C CA . VAL A 1 97 ? 3.243 -5.185 -16.697 1.00 36.62 97 VAL A CA 1
ATOM 772 C C . VAL A 1 97 ? 3.980 -3.973 -17.238 1.00 36.62 97 VAL A C 1
ATOM 774 O O . VAL A 1 97 ? 3.389 -2.900 -17.366 1.00 36.62 97 VAL A O 1
ATOM 777 N N . SER A 1 98 ? 5.292 -4.097 -17.400 1.00 34.97 98 SER A N 1
ATOM 778 C CA . SER A 1 98 ? 6.131 -3.062 -17.990 1.00 34.97 98 SER A CA 1
ATOM 779 C C . SER A 1 98 ? 5.710 -2.884 -19.450 1.00 34.97 98 SER A C 1
ATOM 781 O O . SER A 1 98 ? 6.391 -3.337 -20.364 1.00 34.97 98 SER A O 1
ATOM 783 N N . VAL A 1 99 ? 4.551 -2.274 -19.671 1.00 42.12 99 VAL A N 1
ATOM 784 C CA . VAL A 1 99 ? 4.079 -1.853 -20.977 1.00 42.12 99 VAL A CA 1
ATOM 785 C C . VAL A 1 99 ? 4.658 -0.456 -21.176 1.00 42.12 99 VAL A C 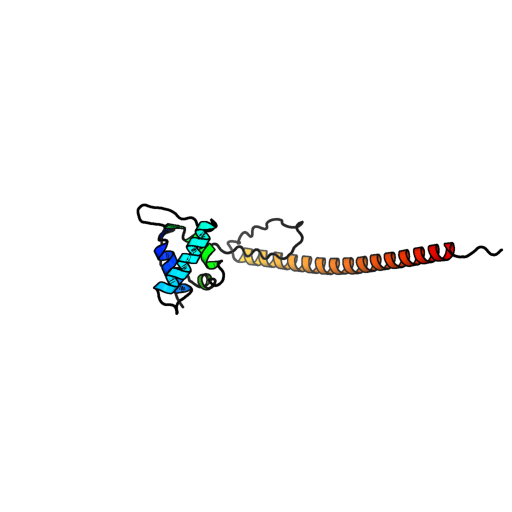1
ATOM 787 O O . VAL A 1 99 ? 4.455 0.411 -20.320 1.00 42.12 99 VAL A O 1
ATOM 790 N N . PRO A 1 100 ? 5.434 -0.228 -22.246 1.00 39.44 100 PRO A N 1
ATOM 791 C CA . PRO A 1 100 ? 5.987 1.083 -22.541 1.00 39.44 100 PRO A CA 1
ATOM 792 C C . PRO A 1 100 ? 4.897 2.167 -22.500 1.00 39.44 100 PRO A C 1
ATOM 794 O O . PRO A 1 100 ? 3.771 1.952 -22.945 1.00 39.44 100 PRO A O 1
ATOM 797 N N . SER A 1 101 ? 5.262 3.339 -21.977 1.00 39.62 101 SER A N 1
ATOM 798 C CA . SER A 1 101 ? 4.415 4.473 -21.556 1.00 39.62 101 SER A CA 1
ATOM 799 C C . SER A 1 101 ? 3.385 5.028 -22.566 1.00 39.62 101 SER A C 1
ATOM 801 O O . SER A 1 101 ? 2.693 5.992 -22.243 1.00 39.62 101 SER A O 1
ATOM 803 N N . PHE A 1 102 ? 3.265 4.487 -23.778 1.00 44.44 102 PHE A N 1
ATOM 804 C CA . PHE A 1 102 ? 2.378 5.015 -24.818 1.00 44.44 102 PHE A CA 1
ATOM 805 C C . PHE A 1 102 ? 0.987 4.355 -24.871 1.00 44.44 102 PHE A C 1
ATOM 807 O O . PHE A 1 102 ? 0.133 4.826 -25.619 1.00 44.44 102 PHE A O 1
ATOM 814 N N . VAL A 1 103 ? 0.716 3.314 -24.069 1.00 44.00 103 VAL A N 1
ATOM 815 C CA . VAL A 1 103 ? -0.580 2.602 -24.078 1.00 44.00 103 VAL A CA 1
ATOM 816 C C . VAL A 1 103 ? -1.150 2.441 -22.669 1.00 44.00 103 VAL A C 1
ATOM 818 O O . VAL A 1 103 ? -1.134 1.358 -22.098 1.00 44.00 103 VAL A O 1
ATOM 821 N N . VAL A 1 104 ? -1.698 3.509 -22.090 1.00 36.44 104 VAL A N 1
ATOM 822 C CA . VAL A 1 104 ? -2.589 3.368 -20.925 1.00 36.44 104 VAL A CA 1
ATOM 823 C C . VAL A 1 104 ? -3.876 4.139 -21.191 1.00 36.44 104 VAL A C 1
ATOM 825 O O . VAL A 1 104 ? -4.028 5.298 -20.816 1.00 36.44 104 VAL A O 1
ATOM 828 N N . ARG A 1 105 ? -4.836 3.480 -21.851 1.00 41.19 105 ARG A N 1
ATOM 829 C CA . ARG A 1 105 ? -6.252 3.815 -21.667 1.00 41.19 105 ARG A CA 1
ATOM 830 C C . ARG A 1 105 ? -6.689 3.123 -20.385 1.00 41.19 105 ARG A C 1
ATOM 832 O O . ARG A 1 105 ? -6.609 1.902 -20.296 1.00 41.19 105 ARG A O 1
ATOM 839 N N . ALA A 1 106 ? -7.123 3.899 -19.399 1.00 38.28 106 ALA A N 1
ATOM 840 C CA . ALA A 1 106 ? -7.745 3.367 -18.197 1.00 38.28 106 ALA A CA 1
ATOM 841 C C . ALA A 1 106 ? -8.949 2.497 -18.598 1.00 38.28 106 ALA A C 1
ATOM 843 O O . ALA A 1 106 ? -9.931 3.005 -19.139 1.00 38.28 106 ALA A O 1
ATOM 844 N N . VAL A 1 107 ? -8.859 1.186 -18.372 1.00 41.91 107 VAL A N 1
ATOM 845 C CA . VAL A 1 107 ? -9.988 0.268 -18.537 1.00 41.91 107 VAL A CA 1
ATOM 846 C C . VAL A 1 107 ? -10.653 0.148 -17.174 1.00 41.91 107 VAL A C 1
ATOM 848 O O . VAL A 1 107 ? -10.171 -0.563 -16.297 1.00 41.91 107 VAL A O 1
ATOM 851 N N . GLY A 1 108 ? -11.737 0.895 -16.970 1.00 41.41 108 GLY A N 1
ATOM 852 C CA . GLY A 1 108 ? -12.637 0.653 -15.849 1.00 41.41 108 GLY A CA 1
ATOM 853 C C . GLY A 1 108 ? -13.398 -0.642 -16.112 1.00 41.41 108 GLY A C 1
ATOM 854 O O . GLY A 1 108 ? -14.165 -0.716 -17.070 1.00 41.41 108 GLY A O 1
ATOM 855 N N . THR A 1 109 ? -13.178 -1.674 -15.304 1.00 47.09 109 THR A N 1
ATOM 856 C CA . THR A 1 109 ? -13.959 -2.909 -15.388 1.00 47.09 109 THR A CA 1
ATOM 857 C C . THR A 1 109 ? -15.261 -2.723 -14.615 1.00 47.09 109 THR A C 1
ATOM 859 O O . THR A 1 109 ? -15.306 -2.810 -13.390 1.00 47.09 109 THR A O 1
ATOM 862 N N . ALA A 1 110 ? -16.341 -2.429 -15.340 1.00 46.41 110 ALA A N 1
ATOM 863 C CA . ALA A 1 110 ? -17.688 -2.561 -14.804 1.00 46.41 110 ALA A CA 1
ATOM 864 C C . ALA A 1 110 ? -17.940 -4.052 -14.531 1.00 46.41 110 ALA A C 1
ATOM 866 O O . ALA A 1 110 ? -17.858 -4.863 -15.451 1.00 46.41 110 ALA A O 1
ATOM 867 N N . ILE A 1 111 ? -18.193 -4.421 -13.274 1.00 53.34 111 ILE A N 1
ATOM 868 C CA . ILE A 1 111 ? -18.583 -5.787 -12.910 1.00 53.34 111 ILE A CA 1
ATOM 869 C C . ILE A 1 111 ? -20.014 -5.988 -13.434 1.00 53.34 111 ILE A C 1
ATOM 871 O O . ILE A 1 111 ? -20.908 -5.267 -12.981 1.00 53.34 111 ILE A O 1
ATOM 875 N N . PRO A 1 112 ? -20.254 -6.902 -14.394 1.00 54.31 112 PRO A N 1
ATOM 876 C CA . PRO A 1 112 ? -21.598 -7.166 -14.888 1.00 54.31 112 PRO A CA 1
ATOM 877 C C . PRO A 1 112 ? -22.469 -7.695 -13.739 1.00 54.31 112 PRO A C 1
ATOM 879 O O . PRO A 1 112 ? -22.019 -8.579 -13.008 1.00 54.31 112 PRO A O 1
ATOM 882 N N . PRO A 1 113 ? -23.696 -7.181 -13.553 1.00 58.34 113 PRO A N 1
ATOM 883 C CA . PRO A 1 113 ? -24.561 -7.583 -12.443 1.00 58.34 113 PRO A CA 1
ATOM 884 C C . PRO A 1 113 ? -25.176 -8.982 -12.617 1.00 58.34 113 PRO A C 1
ATOM 886 O O . PRO A 1 113 ? -25.730 -9.512 -11.658 1.00 58.34 113 PRO A O 1
ATOM 889 N N . ASP A 1 114 ? -25.089 -9.577 -13.813 1.00 73.88 114 ASP A N 1
ATOM 890 C CA . ASP A 1 114 ? -25.776 -10.820 -14.175 1.00 73.88 114 ASP A CA 1
ATOM 891 C C . ASP A 1 114 ? -24.826 -11.873 -14.781 1.00 73.88 114 ASP A C 1
ATOM 893 O O . ASP A 1 114 ? -23.863 -11.548 -15.484 1.00 73.88 114 ASP A O 1
ATOM 897 N N . ARG A 1 115 ? -25.101 -13.156 -14.511 1.00 70.75 115 ARG A N 1
ATOM 898 C CA . ARG A 1 115 ? -24.237 -14.297 -14.857 1.00 70.75 115 ARG A CA 1
ATOM 899 C C . ARG A 1 115 ? -24.101 -14.488 -16.367 1.00 70.75 115 ARG A C 1
ATOM 901 O O . ARG A 1 115 ? -22.993 -14.724 -16.843 1.00 70.75 115 ARG A O 1
ATOM 908 N N . GLU A 1 116 ? -25.189 -14.356 -17.122 1.00 75.69 116 GLU A N 1
ATOM 909 C CA . GLU A 1 116 ? -25.148 -14.501 -18.585 1.00 75.69 116 GLU A CA 1
ATOM 910 C C . GLU A 1 116 ? -24.307 -13.395 -19.242 1.00 75.69 116 GLU A C 1
ATOM 912 O O . GLU A 1 116 ? -23.536 -13.651 -20.170 1.00 75.69 116 GLU A O 1
ATOM 917 N N . GLN A 1 117 ? -24.376 -12.172 -18.707 1.00 71.19 117 GLN A N 1
ATOM 918 C CA . GLN A 1 117 ? -23.573 -11.043 -19.183 1.00 71.19 117 GLN A CA 1
ATOM 919 C C . GLN A 1 117 ? -22.083 -11.238 -18.879 1.00 71.19 117 GLN A C 1
ATOM 921 O O . GLN A 1 117 ? -21.235 -10.893 -19.704 1.00 71.19 117 GLN A O 1
ATOM 926 N N . LEU A 1 118 ? -21.755 -11.840 -17.732 1.00 72.06 118 LEU A N 1
ATOM 927 C CA . LEU A 1 118 ? -20.381 -12.193 -17.380 1.00 72.06 118 LEU A CA 1
ATOM 928 C C . LEU A 1 118 ? -19.815 -13.280 -18.306 1.00 72.06 118 LEU A C 1
ATOM 930 O O . LEU A 1 118 ? -18.681 -13.160 -18.765 1.00 72.06 118 LEU A O 1
ATOM 934 N N . GLU A 1 119 ? -20.600 -14.311 -18.626 1.00 76.38 119 GLU A N 1
ATOM 935 C CA . GLU A 1 119 ? -20.181 -15.378 -19.544 1.00 76.38 119 GLU A CA 1
ATOM 936 C C . GLU A 1 119 ? -19.966 -14.863 -20.977 1.00 76.38 119 GLU A C 1
ATOM 938 O O . GLU A 1 119 ? -19.043 -15.313 -21.664 1.00 76.38 119 GLU A O 1
ATOM 943 N N . HIS A 1 120 ? -20.779 -13.905 -21.433 1.00 75.38 120 HIS A N 1
ATOM 944 C CA . HIS A 1 120 ? -20.586 -13.254 -22.729 1.00 75.38 120 HIS A CA 1
ATOM 945 C C . HIS A 1 120 ? -19.331 -12.370 -22.740 1.00 75.38 120 HIS A C 1
ATOM 947 O O . HIS A 1 120 ? -18.497 -12.493 -23.638 1.00 75.38 120 HIS A O 1
ATOM 953 N N . ALA A 1 121 ? -19.150 -11.527 -21.717 1.00 73.56 121 ALA A N 1
ATOM 954 C CA . ALA A 1 121 ? -17.971 -10.672 -21.587 1.00 73.56 121 ALA A CA 1
ATOM 955 C C . ALA A 1 121 ? -16.673 -11.491 -21.493 1.00 73.56 121 ALA A C 1
ATOM 957 O O . ALA A 1 121 ? -15.664 -11.133 -22.097 1.00 73.56 121 ALA A O 1
ATOM 958 N N . TYR A 1 122 ? -16.707 -12.624 -20.787 1.00 76.25 122 TYR A N 1
ATOM 959 C CA . TYR A 1 122 ? -15.571 -13.537 -20.684 1.00 76.25 122 TYR A CA 1
ATOM 960 C C . TYR A 1 122 ? -15.211 -14.171 -22.035 1.00 76.25 122 TYR A C 1
ATOM 962 O O . TYR A 1 122 ? -14.035 -14.239 -22.394 1.00 76.25 122 TYR A O 1
ATOM 970 N N . ARG A 1 123 ? -16.213 -14.587 -22.824 1.00 81.75 123 ARG A N 1
ATOM 971 C CA . ARG A 1 123 ? -15.983 -15.101 -24.184 1.00 81.75 123 ARG A CA 1
ATOM 972 C C . ARG A 1 123 ? -15.374 -14.043 -25.097 1.00 81.75 123 ARG A C 1
ATOM 974 O O . ARG A 1 123 ? -14.396 -14.336 -25.778 1.00 81.75 123 ARG A O 1
ATOM 981 N N . GLU A 1 124 ? -15.911 -12.827 -25.086 1.00 82.00 124 GLU A N 1
ATOM 982 C CA . GLU A 1 124 ? -15.388 -11.727 -25.901 1.00 82.00 124 GLU A CA 1
ATOM 983 C C . GLU A 1 124 ? -13.945 -11.369 -25.512 1.00 82.00 124 GLU A C 1
ATOM 985 O O . GLU A 1 124 ? -13.094 -11.160 -26.380 1.00 8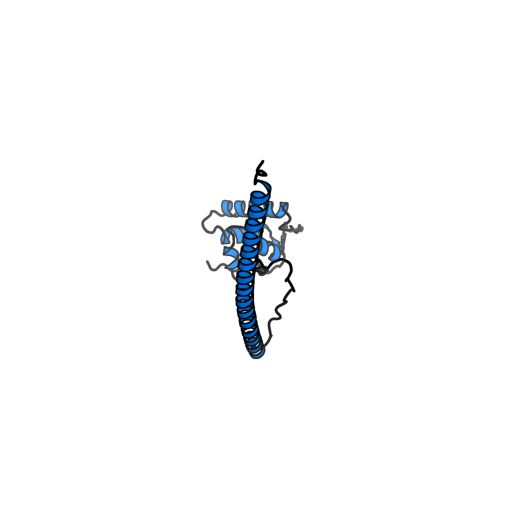2.00 124 GLU A O 1
ATOM 990 N N . LEU A 1 125 ? -13.643 -11.365 -24.211 1.00 80.75 125 LEU A N 1
ATOM 991 C CA . LEU A 1 125 ? -12.297 -11.102 -23.714 1.00 80.75 125 LEU A CA 1
ATOM 992 C C . LEU A 1 125 ? -11.308 -12.186 -24.151 1.00 80.75 125 LEU A C 1
ATOM 994 O O . LEU A 1 125 ? -10.210 -11.851 -24.587 1.00 80.75 125 LEU A O 1
ATOM 998 N N . ASN A 1 126 ? -11.697 -13.461 -24.091 1.00 81.56 126 ASN A N 1
ATOM 999 C CA . ASN A 1 126 ? -10.845 -14.563 -24.540 1.00 81.56 126 ASN A CA 1
ATOM 1000 C C . ASN A 1 126 ? -10.558 -14.505 -26.045 1.00 81.56 126 ASN A C 1
ATOM 1002 O O . ASN A 1 126 ? -9.433 -14.782 -26.452 1.00 81.56 126 ASN A O 1
ATOM 1006 N N . VAL A 1 127 ? -11.538 -14.118 -26.870 1.00 87.94 127 VAL A N 1
ATOM 1007 C CA . VAL A 1 127 ? -11.314 -13.921 -28.313 1.00 87.94 127 VAL A CA 1
ATOM 1008 C C . VAL A 1 127 ? -10.293 -12.808 -28.538 1.00 87.94 127 VAL A C 1
ATOM 1010 O O . VAL A 1 127 ? -9.264 -13.045 -29.164 1.00 87.94 127 VAL A O 1
ATOM 1013 N N . ARG A 1 128 ? -10.502 -11.632 -27.932 1.00 80.62 128 ARG A N 1
ATOM 1014 C CA . ARG A 1 128 ? -9.560 -10.507 -28.065 1.00 80.62 128 ARG A CA 1
ATOM 1015 C C . ARG A 1 128 ? -8.169 -10.829 -27.531 1.00 80.62 128 ARG A C 1
ATOM 1017 O O . ARG A 1 128 ? -7.181 -10.350 -28.076 1.00 80.62 128 ARG A O 1
ATOM 1024 N N . PHE A 1 129 ? -8.086 -11.605 -26.455 1.00 83.38 129 PHE A N 1
ATOM 1025 C CA . PHE A 1 129 ? -6.813 -12.038 -25.893 1.00 83.38 129 PHE A CA 1
ATOM 1026 C C . PHE A 1 129 ? -6.046 -12.920 -26.882 1.00 83.38 129 PHE A C 1
ATOM 1028 O O . PHE A 1 129 ? -4.865 -12.677 -27.116 1.00 83.38 129 PHE A O 1
ATOM 1035 N N . ASN A 1 130 ? -6.723 -13.884 -27.510 1.00 87.19 130 ASN A N 1
ATOM 1036 C CA . ASN A 1 130 ? -6.114 -14.743 -28.524 1.00 87.19 130 ASN A CA 1
ATOM 1037 C C . ASN A 1 130 ? -5.660 -13.947 -29.755 1.00 87.19 130 ASN A C 1
ATOM 1039 O O . ASN A 1 130 ? -4.546 -14.161 -30.232 1.00 87.19 130 ASN A O 1
ATOM 1043 N N . ASP A 1 131 ? -6.473 -12.999 -30.226 1.00 89.38 131 ASP A N 1
ATOM 1044 C CA . ASP A 1 131 ? -6.121 -12.142 -31.365 1.00 89.38 131 ASP A CA 1
ATOM 1045 C C . ASP A 1 131 ? -4.873 -11.299 -31.058 1.00 89.38 131 ASP A C 1
ATOM 1047 O O . ASP A 1 131 ? -3.917 -11.270 -31.833 1.00 89.38 131 ASP A O 1
ATOM 1051 N N . LEU A 1 132 ? -4.827 -10.674 -29.875 1.00 86.94 132 LEU A N 1
ATOM 1052 C CA . LEU A 1 132 ? -3.670 -9.893 -29.428 1.00 86.94 132 LEU A CA 1
ATOM 1053 C C . LEU A 1 132 ? -2.419 -10.748 -29.217 1.00 86.94 132 LEU A C 1
ATOM 1055 O O . LEU A 1 132 ? -1.299 -10.255 -29.385 1.00 86.94 132 LEU A O 1
ATOM 1059 N N . GLN A 1 133 ? -2.586 -12.008 -28.824 1.00 87.62 133 GLN A N 1
ATOM 1060 C CA . GLN A 1 133 ? -1.475 -12.938 -28.697 1.00 87.62 133 GLN A CA 1
ATOM 1061 C C . GLN A 1 133 ? -0.895 -13.283 -30.077 1.00 87.62 133 GLN A C 1
ATOM 1063 O O . GLN A 1 133 ? 0.318 -13.186 -30.260 1.00 87.62 133 GLN A O 1
ATOM 1068 N N . GLN A 1 134 ? -1.746 -13.584 -31.063 1.00 90.25 134 GLN A N 1
ATOM 1069 C CA . GLN A 1 134 ? -1.312 -13.829 -32.445 1.00 90.25 134 GLN A CA 1
ATOM 1070 C C . GLN A 1 134 ? -0.639 -12.602 -33.068 1.00 90.25 134 GLN A C 1
ATOM 1072 O O . GLN A 1 134 ? 0.405 -12.721 -33.713 1.00 90.25 134 GLN A O 1
ATOM 1077 N N . ASP A 1 135 ? -1.194 -11.411 -32.844 1.00 88.12 135 ASP A N 1
ATOM 1078 C CA . ASP A 1 135 ? -0.609 -10.164 -33.335 1.00 88.12 135 ASP A CA 1
ATOM 1079 C C . ASP A 1 135 ? 0.764 -9.890 -32.706 1.00 88.12 135 ASP A C 1
ATOM 1081 O O . ASP A 1 135 ? 1.683 -9.460 -33.407 1.00 88.12 135 ASP A O 1
ATOM 1085 N N . ASN A 1 136 ? 0.945 -10.181 -31.413 1.00 89.31 136 ASN A N 1
ATOM 1086 C CA . ASN A 1 136 ? 2.253 -10.075 -30.763 1.00 89.31 136 ASN A CA 1
ATOM 1087 C C . ASN A 1 136 ? 3.272 -11.049 -31.357 1.00 89.31 136 ASN A C 1
ATOM 1089 O O . ASN A 1 136 ? 4.406 -10.654 -31.619 1.00 89.31 136 ASN A O 1
ATOM 1093 N N . GLU A 1 137 ? 2.886 -12.302 -31.593 1.00 91.31 137 GLU A N 1
ATOM 1094 C CA . GLU A 1 137 ? 3.766 -13.292 -32.221 1.00 91.31 137 GLU A CA 1
ATOM 1095 C C . GLU A 1 137 ? 4.182 -12.856 -33.634 1.00 91.31 137 GLU A C 1
ATOM 1097 O O . GLU A 1 137 ? 5.364 -12.937 -33.985 1.00 91.31 137 GLU A O 1
ATOM 1102 N N . ARG A 1 138 ? 3.243 -12.310 -34.421 1.00 92.81 138 ARG A N 1
ATOM 1103 C CA . ARG A 1 138 ? 3.538 -11.736 -35.742 1.00 92.81 138 ARG A CA 1
ATOM 1104 C C . ARG A 1 138 ? 4.530 -10.577 -35.641 1.00 92.81 138 ARG A C 1
ATOM 1106 O O . ARG A 1 138 ? 5.543 -10.589 -36.337 1.00 92.81 138 ARG A O 1
ATOM 1113 N N . LEU A 1 139 ? 4.277 -9.611 -34.757 1.00 91.00 139 LEU A N 1
ATOM 1114 C CA . LEU A 1 139 ? 5.140 -8.437 -34.583 1.00 91.00 139 LEU A CA 1
ATOM 1115 C C . LEU A 1 139 ? 6.537 -8.802 -34.069 1.00 91.00 139 LEU A C 1
ATOM 1117 O O . LEU A 1 139 ? 7.521 -8.175 -34.458 1.00 91.00 139 LEU A O 1
ATOM 1121 N N . LEU A 1 140 ? 6.654 -9.820 -33.213 1.00 90.81 140 LEU A N 1
ATOM 1122 C CA . LEU A 1 140 ? 7.950 -10.328 -32.761 1.00 90.81 140 LEU A CA 1
ATOM 1123 C C . LEU A 1 140 ? 8.760 -10.907 -33.920 1.00 90.81 140 LEU A C 1
ATOM 1125 O O . LEU A 1 140 ? 9.960 -10.648 -34.016 1.00 90.81 140 LEU A O 1
ATOM 1129 N N . LYS A 1 141 ? 8.104 -11.649 -34.816 1.00 91.44 141 LYS A N 1
ATOM 1130 C CA . LYS A 1 141 ? 8.748 -12.186 -36.013 1.00 91.44 141 LYS A CA 1
ATOM 1131 C C . LYS A 1 141 ? 9.207 -11.069 -36.950 1.00 91.44 141 LYS A C 1
ATOM 1133 O O . LYS A 1 141 ? 10.373 -11.047 -37.327 1.00 91.44 141 LYS A O 1
ATOM 1138 N N . GLU A 1 142 ? 8.336 -10.106 -37.242 1.00 91.25 142 GLU A N 1
ATOM 1139 C CA . GLU A 1 142 ? 8.677 -8.950 -38.083 1.00 91.25 142 GLU A CA 1
ATOM 1140 C C . GLU A 1 142 ? 9.840 -8.135 -37.499 1.00 91.25 142 GLU A C 1
ATOM 1142 O O . GLU A 1 142 ? 10.764 -7.765 -38.221 1.00 91.25 142 GLU A O 1
ATOM 1147 N N . ASN A 1 143 ? 9.856 -7.906 -36.182 1.00 90.06 143 ASN A N 1
ATOM 1148 C CA . ASN A 1 143 ? 10.969 -7.222 -35.521 1.00 90.06 143 ASN A CA 1
ATOM 1149 C C . ASN A 1 143 ? 12.281 -8.007 -35.609 1.00 90.06 143 ASN A C 1
ATOM 1151 O O . ASN A 1 143 ? 13.339 -7.403 -35.785 1.00 90.06 143 ASN A O 1
ATOM 1155 N N . SER A 1 144 ? 12.227 -9.334 -35.482 1.00 90.88 144 SER A N 1
ATOM 1156 C CA . SER A 1 144 ? 13.403 -10.192 -35.649 1.00 90.88 144 SER A CA 1
ATOM 1157 C C . SER A 1 144 ? 13.952 -10.110 -37.075 1.00 90.88 144 SER A C 1
ATOM 1159 O O . SER A 1 144 ? 15.159 -9.951 -37.261 1.00 90.88 144 SER A O 1
ATOM 1161 N N . ASP A 1 145 ? 13.074 -10.176 -38.076 1.00 92.12 145 ASP A N 1
ATOM 1162 C CA . ASP A 1 145 ? 13.456 -10.110 -39.488 1.00 92.12 145 ASP A CA 1
ATOM 1163 C C . ASP A 1 145 ? 14.077 -8.741 -39.827 1.00 92.12 145 ASP A C 1
ATOM 1165 O O . ASP A 1 145 ? 15.165 -8.669 -40.406 1.00 92.12 145 ASP A O 1
ATOM 1169 N N . LEU A 1 146 ? 13.454 -7.647 -39.372 1.00 91.94 146 LEU A N 1
ATOM 1170 C CA . LEU A 1 146 ? 13.973 -6.287 -39.550 1.00 91.94 146 LEU A CA 1
ATOM 1171 C C . LEU A 1 146 ? 15.306 -6.063 -38.825 1.00 91.94 146 LEU A C 1
ATOM 1173 O O . LEU A 1 146 ? 16.191 -5.392 -39.357 1.00 91.94 146 LEU A O 1
ATOM 1177 N N . ALA A 1 147 ? 15.484 -6.622 -37.625 1.00 90.19 147 ALA A N 1
ATOM 1178 C CA . ALA A 1 147 ? 16.755 -6.540 -36.908 1.00 90.19 147 ALA A CA 1
ATOM 1179 C C . ALA A 1 147 ? 17.886 -7.225 -37.693 1.00 90.19 147 ALA A C 1
ATOM 1181 O O . ALA A 1 147 ? 18.974 -6.654 -37.824 1.00 90.19 147 ALA A O 1
ATOM 1182 N N . GLY A 1 148 ? 17.608 -8.397 -38.276 1.00 90.88 148 GLY A N 1
ATOM 1183 C CA . GLY A 1 148 ? 18.540 -9.093 -39.163 1.00 90.88 148 GLY A CA 1
ATOM 1184 C C . GLY A 1 148 ? 18.873 -8.281 -40.418 1.00 90.88 148 GLY A C 1
ATOM 1185 O O . GLY A 1 148 ? 20.038 -8.184 -40.808 1.00 90.88 148 GLY A O 1
ATOM 1186 N N . GLU A 1 149 ? 17.879 -7.625 -41.020 1.00 92.19 149 GLU A N 1
ATOM 1187 C CA . GLU A 1 149 ? 18.095 -6.764 -42.183 1.00 92.19 149 GLU A CA 1
ATOM 1188 C C . GLU A 1 149 ? 18.974 -5.544 -41.844 1.00 92.19 149 GLU A C 1
ATOM 1190 O O . GLU A 1 149 ? 19.913 -5.218 -42.579 1.00 92.19 149 GLU A O 1
ATOM 1195 N N . VAL A 1 150 ? 18.748 -4.900 -40.696 1.00 92.75 150 VAL A N 1
ATOM 1196 C CA . VAL A 1 150 ? 19.590 -3.790 -40.220 1.00 92.75 150 VAL A CA 1
ATOM 1197 C C . VAL A 1 150 ? 21.036 -4.239 -40.010 1.00 92.75 150 VAL A C 1
ATOM 1199 O O . VAL A 1 150 ? 21.967 -3.520 -40.390 1.00 92.75 150 VAL A O 1
ATOM 1202 N N . GLU A 1 151 ? 21.253 -5.412 -39.419 1.00 92.12 151 GLU A N 1
ATOM 1203 C CA . GLU A 1 151 ? 22.595 -5.957 -39.210 1.00 92.12 151 GLU A CA 1
ATOM 1204 C C . GLU A 1 151 ? 23.298 -6.262 -40.540 1.00 92.12 151 GLU A C 1
ATOM 1206 O O . GLU A 1 151 ? 24.455 -5.869 -40.733 1.00 92.12 151 GLU A O 1
ATOM 1211 N N . TYR A 1 152 ? 22.576 -6.847 -41.500 1.00 93.81 152 TYR A N 1
ATOM 1212 C CA . TYR A 1 152 ? 23.067 -7.068 -42.859 1.00 93.81 152 TYR A CA 1
ATOM 1213 C C . TYR A 1 152 ? 23.521 -5.760 -43.527 1.00 93.81 152 TYR A C 1
ATOM 1215 O O . TYR A 1 152 ? 24.647 -5.673 -44.034 1.00 93.81 152 TYR A O 1
ATOM 1223 N N . TRP A 1 153 ? 22.693 -4.710 -43.490 1.00 92.31 153 TRP A N 1
ATOM 1224 C CA . TRP A 1 153 ? 23.040 -3.416 -44.087 1.00 92.31 153 TRP A CA 1
ATOM 1225 C C . TRP A 1 153 ? 24.221 -2.742 -43.383 1.00 92.31 153 TRP A C 1
ATOM 1227 O O . TRP A 1 153 ? 25.086 -2.169 -44.055 1.00 92.31 153 TRP A O 1
ATOM 1237 N N . ARG A 1 154 ? 24.327 -2.858 -42.052 1.00 91.62 154 ARG A N 1
ATOM 1238 C CA . ARG A 1 154 ? 25.490 -2.366 -41.291 1.00 91.62 154 ARG A CA 1
ATOM 1239 C C . ARG A 1 154 ? 26.778 -3.077 -41.702 1.00 91.62 154 ARG A C 1
ATOM 1241 O O . ARG A 1 154 ? 27.780 -2.407 -41.964 1.00 91.62 154 ARG A O 1
ATOM 1248 N N . ALA A 1 155 ? 26.753 -4.405 -41.806 1.00 89.81 155 ALA A N 1
ATOM 1249 C CA . ALA A 1 155 ? 27.905 -5.198 -42.229 1.00 89.81 155 ALA A CA 1
ATOM 1250 C C . ALA A 1 155 ? 28.329 -4.859 -43.667 1.00 89.81 155 ALA A C 1
ATOM 1252 O O . ALA A 1 155 ? 29.515 -4.649 -43.945 1.00 89.81 155 ALA A O 1
ATOM 1253 N N . LYS A 1 156 ? 27.359 -4.719 -44.578 1.00 92.25 156 LYS A N 1
ATOM 1254 C CA . LYS A 1 156 ? 27.613 -4.309 -45.962 1.00 92.25 156 LYS A CA 1
ATOM 1255 C C . LYS A 1 156 ? 28.270 -2.931 -46.025 1.00 92.25 156 LYS A C 1
ATOM 1257 O O . LYS A 1 156 ? 29.321 -2.798 -46.656 1.00 92.25 156 LYS A O 1
ATOM 1262 N N . HIS A 1 157 ? 27.729 -1.945 -45.309 1.00 90.31 157 HIS A N 1
ATOM 1263 C CA . HIS A 1 157 ? 28.277 -0.588 -45.268 1.00 90.31 157 HIS A CA 1
ATOM 1264 C C . HIS A 1 157 ? 29.703 -0.547 -44.685 1.00 90.31 157 HIS A C 1
ATOM 1266 O O . HIS A 1 157 ? 30.575 0.146 -45.216 1.00 90.31 157 HIS A O 1
ATOM 1272 N N . ALA A 1 158 ? 29.983 -1.334 -43.640 1.00 88.12 158 ALA A N 1
ATOM 1273 C CA . ALA A 1 158 ? 31.331 -1.482 -43.085 1.00 88.12 158 ALA A CA 1
ATOM 1274 C C . ALA A 1 158 ? 32.313 -2.112 -44.093 1.00 88.12 158 ALA A C 1
ATOM 1276 O O . ALA A 1 158 ? 33.455 -1.669 -44.222 1.00 88.12 158 ALA A O 1
ATOM 1277 N N . SER A 1 159 ? 31.870 -3.113 -44.859 1.00 87.00 159 SER A N 1
ATOM 1278 C CA . SER A 1 159 ? 32.703 -3.736 -45.895 1.00 87.00 159 SER A CA 1
ATOM 1279 C C . SER A 1 159 ? 33.029 -2.771 -47.043 1.00 87.00 159 SER A C 1
ATOM 1281 O O . SER A 1 159 ? 34.154 -2.746 -47.546 1.00 87.00 159 SER A O 1
ATOM 1283 N N . GLU A 1 160 ? 32.068 -1.938 -47.447 1.00 87.94 160 GLU A N 1
ATOM 1284 C CA . GLU A 1 160 ? 32.248 -0.952 -48.512 1.00 87.94 160 GLU A CA 1
ATOM 1285 C C . GLU A 1 160 ? 33.174 0.190 -48.077 1.00 87.94 160 GLU A C 1
ATOM 1287 O O . GLU A 1 160 ? 34.029 0.618 -48.859 1.00 87.94 160 GLU A O 1
ATOM 1292 N N . SER A 1 161 ? 33.074 0.653 -46.827 1.00 83.94 161 SER A N 1
ATOM 1293 C CA . SER A 1 161 ? 33.983 1.670 -46.283 1.00 83.94 161 SER A CA 1
ATOM 1294 C C . SER A 1 161 ? 35.421 1.144 -46.133 1.00 83.94 161 SER A C 1
ATOM 1296 O O . SER A 1 161 ? 36.379 1.841 -46.488 1.00 83.94 161 SER A O 1
ATOM 1298 N N . ALA A 1 162 ? 35.595 -0.117 -45.722 1.00 81.31 162 ALA A N 1
ATOM 1299 C CA . ALA A 1 162 ? 36.894 -0.790 -45.690 1.00 81.31 162 ALA A CA 1
ATOM 1300 C C . ALA A 1 162 ? 37.515 -0.917 -47.096 1.00 81.31 162 ALA A C 1
ATOM 1302 O O . ALA A 1 162 ? 38.690 -0.606 -47.294 1.00 81.31 162 ALA A O 1
ATOM 1303 N N . LYS A 1 163 ? 36.720 -1.287 -48.110 1.00 81.44 163 LYS A N 1
ATOM 1304 C CA . LYS A 1 163 ? 37.182 -1.341 -49.510 1.00 81.44 163 LYS A CA 1
ATOM 1305 C C . LYS A 1 163 ? 37.600 0.036 -50.039 1.00 81.44 163 LYS A C 1
ATOM 1307 O O . LYS A 1 163 ? 38.651 0.148 -50.670 1.00 81.44 163 LYS A O 1
ATOM 1312 N N . LYS A 1 164 ? 36.825 1.091 -49.755 1.00 79.06 164 LYS A N 1
ATOM 1313 C CA . LYS A 1 164 ? 37.154 2.474 -50.155 1.00 79.06 164 LYS A CA 1
ATOM 1314 C C . LYS A 1 164 ? 38.454 2.965 -49.508 1.00 79.06 164 LYS A C 1
ATOM 1316 O O . LYS A 1 164 ? 39.304 3.526 -50.196 1.00 79.06 164 LYS A O 1
ATOM 1321 N N . SER A 1 165 ? 38.645 2.713 -48.213 1.00 73.56 165 SER A N 1
ATOM 1322 C CA . SER A 1 165 ? 39.874 3.100 -47.503 1.00 73.56 165 SER A CA 1
ATOM 1323 C C . SER A 1 165 ? 41.112 2.316 -47.966 1.00 73.56 165 SER A C 1
ATOM 1325 O O . SER A 1 165 ? 42.196 2.891 -48.057 1.00 73.56 165 SER A O 1
ATOM 1327 N N . ALA A 1 166 ? 40.964 1.041 -48.338 1.00 71.94 166 ALA A N 1
ATOM 1328 C CA . ALA A 1 166 ? 42.038 0.253 -48.944 1.00 71.94 166 ALA A CA 1
ATOM 1329 C C . ALA A 1 166 ? 42.408 0.744 -50.358 1.00 71.94 166 ALA A C 1
ATOM 1331 O O . ALA A 1 166 ? 43.589 0.807 -50.699 1.00 71.94 166 ALA A O 1
ATOM 1332 N N . ALA A 1 167 ? 41.422 1.149 -51.167 1.00 69.56 167 ALA A N 1
ATOM 1333 C CA . ALA A 1 167 ? 41.657 1.728 -52.491 1.00 69.56 167 ALA A CA 1
ATOM 1334 C C . ALA A 1 167 ? 42.389 3.082 -52.421 1.00 69.56 167 ALA A C 1
ATOM 1336 O O . ALA A 1 167 ? 43.265 3.342 -53.243 1.00 69.56 167 ALA A O 1
ATOM 1337 N N . ALA A 1 168 ? 42.099 3.904 -51.407 1.00 63.97 168 ALA A N 1
ATOM 1338 C CA . ALA A 1 168 ? 42.787 5.176 -51.168 1.00 63.97 168 ALA A CA 1
ATOM 1339 C C . ALA A 1 168 ? 44.257 5.017 -50.723 1.00 63.97 168 ALA A C 1
ATOM 1341 O O . ALA A 1 168 ? 45.043 5.950 -50.865 1.00 63.97 168 ALA A O 1
ATOM 1342 N N . LYS A 1 169 ? 44.643 3.844 -50.199 1.00 61.94 169 LYS A N 1
ATOM 1343 C CA . LYS A 1 169 ? 46.004 3.552 -49.715 1.00 61.94 169 LYS A CA 1
ATOM 1344 C C . LYS A 1 169 ? 46.935 2.919 -50.755 1.00 61.94 169 LYS A C 1
ATOM 1346 O O . LYS A 1 169 ? 48.098 2.694 -50.430 1.00 61.94 169 LYS A O 1
ATOM 1351 N N . LYS A 1 170 ? 46.486 2.622 -51.983 1.00 59.09 170 LYS A N 1
ATOM 1352 C CA . LYS A 1 170 ? 47.394 2.116 -53.030 1.00 59.09 170 LYS A CA 1
ATOM 1353 C C . LYS A 1 170 ? 48.357 3.234 -53.467 1.00 59.09 170 LYS A C 1
ATOM 1355 O O . LYS A 1 170 ? 47.888 4.227 -54.025 1.00 59.09 170 LYS A O 1
ATOM 1360 N N . PRO A 1 171 ? 49.681 3.101 -53.252 1.00 59.12 171 PRO A N 1
ATOM 1361 C CA . PRO A 1 171 ? 50.632 4.079 -53.757 1.00 59.12 171 PRO A CA 1
ATOM 1362 C C . PRO A 1 171 ? 50.623 4.032 -55.288 1.00 59.12 171 PRO A C 1
ATOM 1364 O O . PRO A 1 171 ? 50.650 2.952 -55.882 1.00 59.12 171 PRO A O 1
ATOM 1367 N N . ARG A 1 172 ? 50.543 5.205 -55.931 1.00 60.34 172 ARG A N 1
ATOM 1368 C CA . ARG A 1 172 ? 50.660 5.313 -57.392 1.00 60.34 172 ARG A CA 1
ATOM 1369 C C . ARG A 1 172 ? 52.013 4.725 -57.819 1.00 60.34 172 ARG A C 1
ATOM 1371 O O . ARG A 1 172 ? 53.021 5.11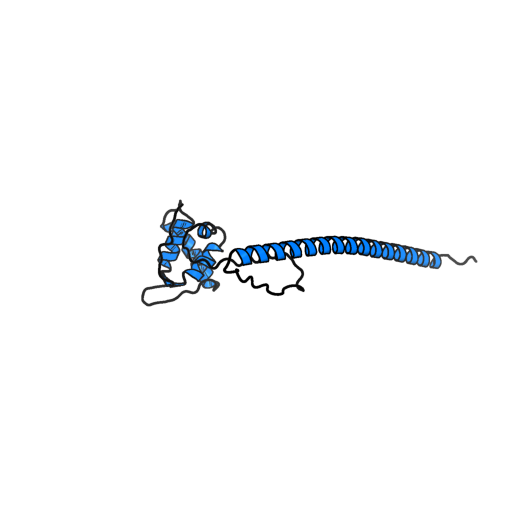8 -57.227 1.00 60.34 172 ARG A O 1
ATOM 1378 N N . PRO A 1 173 ? 52.055 3.812 -58.805 1.00 63.03 173 PRO A N 1
ATOM 1379 C CA . PRO A 1 173 ? 53.323 3.347 -59.345 1.00 63.03 173 PRO A CA 1
ATOM 1380 C C . PRO A 1 173 ? 54.030 4.535 -60.010 1.00 63.03 173 PRO A C 1
ATOM 1382 O O . PRO A 1 173 ? 53.382 5.334 -60.691 1.00 63.03 173 PRO A O 1
ATOM 1385 N N . ARG A 1 174 ? 55.324 4.680 -59.715 1.00 54.62 174 ARG A N 1
ATOM 1386 C CA . ARG A 1 174 ? 56.225 5.615 -60.395 1.00 54.62 174 ARG A CA 1
ATOM 1387 C C . ARG A 1 174 ? 56.643 5.051 -61.741 1.00 54.62 174 ARG A C 1
ATOM 1389 O O . ARG A 1 174 ? 56.817 3.815 -61.804 1.00 54.62 174 ARG A O 1
#

Sequence (174 aa):
MDMDYPFTDENILLSDAISFTARAVYPEEKDASRTKRVRARVDYAVTQGNIRRLRRDSGDRVNSLEFFTWAAASRGWSCLYQITGIPIRPAIANVSVSVPSFVVRAVGTAIPPDREQLEHAYRELNVRFNDLQQDNERLLKENSDLAGEVEYWRAKHASESAKKSAAAKKPRPR

Foldseek 3Di:
DADADPDPDQKAAPQVLLQSLLCQQPVPDDSVVSSVVSVVVVVVCVVVVQWDWDDDPVHTIGRQASSLQVQCVDPSSVSSVVHPPRNYDPPPPPPPPVDPPPDDDPDDDDDDPDDVVVVVVVVVVVVVVVVVVVVVVVVVVVVVVVVVVVVVVVVVVVVVVVVVVVVVPDDDDD